Protein AF-A0A432L847-F1 (afdb_monomer_lite)

Radius of gyration: 34.15 Å; chains: 1; bounding box: 92×22×84 Å

Secondary structure (DSSP, 8-state):
-HHHHHHHHHHHHHHHHHHHHHHHS-THHHHHHHHHHHHHHHHHHHHHHHHS---TT-HHHHHHHHHHHHHHHHHHHHHHHHHHHHHHHHHHHHHHHHHHHHHHHHHHHHHHHHHHHHH-HHHHHHHHHHHHHS-------------

Sequence (147 aa):
MAFLAMTIVVMGIVATLLYYIGIKVSYSYILYTPSITLSIGVCLYIGKLFTINYPVEGLPIVFDILILSILCAVWIFAIVEAFIIDVFEQGKEMKADAKYLLSQASSYNIRWMMEKIASNRIVAKWIKSFLIKFPLKLEDNRNENNW

Organism: NCBI:txid2498145

Foldseek 3Di:
DVLVVVLVVQLVVQLVVQVVCCVVPHVLSNLCSQLVSLVSSLVSLVVCLVPDDADPPDPPVVVSVVVSVVSVVVNVVSVVRSVVVVCVVVVVVVVVVVVVVVVVVVVVVVVVVVVVCCPPPVNVVVVVVVCVVDVPPPVPPPDDDDD

Structure (mmCIF, N/CA/C/O backbone):
data_AF-A0A432L847-F1
#
_entry.id   AF-A0A432L847-F1
#
loop_
_atom_site.group_PDB
_atom_site.id
_atom_site.type_symbol
_atom_site.label_atom_id
_atom_site.label_alt_id
_atom_si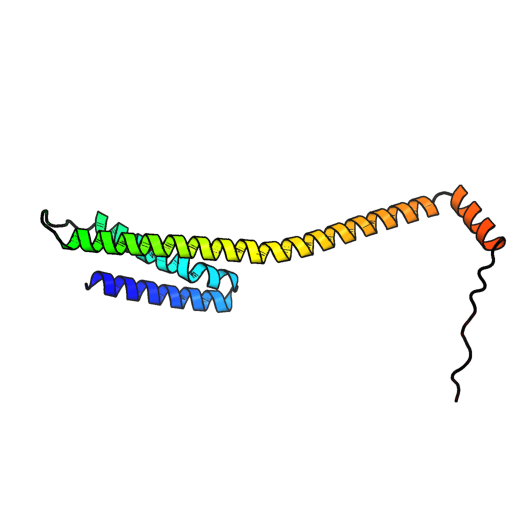te.label_comp_id
_atom_site.label_asym_id
_atom_site.label_entity_id
_atom_site.label_seq_id
_atom_site.pdbx_PDB_ins_code
_atom_site.Cartn_x
_atom_site.Cartn_y
_atom_site.Cartn_z
_atom_site.occupancy
_atom_site.B_iso_or_equiv
_atom_site.auth_seq_id
_atom_site.auth_comp_id
_atom_site.auth_asym_id
_atom_site.auth_atom_id
_atom_site.pdbx_PDB_model_num
ATOM 1 N N . MET A 1 1 ? 9.259 1.013 -22.368 1.00 71.69 1 MET A N 1
ATOM 2 C CA . MET A 1 1 ? 7.791 1.158 -22.502 1.00 71.69 1 MET A CA 1
ATOM 3 C C . MET A 1 1 ? 7.017 -0.129 -22.220 1.00 71.69 1 MET A C 1
ATOM 5 O O . MET A 1 1 ? 6.145 -0.082 -21.368 1.00 71.69 1 MET A O 1
ATOM 9 N N . ALA A 1 2 ? 7.341 -1.276 -22.837 1.00 83.62 2 ALA A N 1
ATOM 10 C CA . ALA A 1 2 ? 6.609 -2.537 -22.605 1.00 83.62 2 ALA A CA 1
ATOM 11 C C . ALA A 1 2 ? 6.517 -2.959 -21.121 1.00 83.62 2 ALA A C 1
ATOM 13 O O . ALA A 1 2 ? 5.451 -3.347 -20.658 1.00 83.62 2 ALA A O 1
ATOM 14 N N . PHE A 1 3 ? 7.603 -2.805 -20.354 1.00 86.81 3 PHE A N 1
ATOM 15 C CA . PHE A 1 3 ? 7.605 -3.121 -18.920 1.00 86.81 3 PHE A CA 1
ATOM 16 C C . PHE A 1 3 ? 6.640 -2.245 -18.112 1.00 86.81 3 PHE A C 1
ATOM 18 O O . PHE A 1 3 ? 5.925 -2.748 -17.261 1.00 86.81 3 PHE A O 1
ATOM 25 N N . LEU A 1 4 ? 6.574 -0.944 -18.411 1.00 86.38 4 LEU A N 1
ATOM 26 C CA . LEU A 1 4 ? 5.657 -0.022 -17.739 1.00 86.38 4 LEU A CA 1
ATOM 27 C C . LEU A 1 4 ? 4.203 -0.443 -17.981 1.00 86.38 4 LEU A C 1
ATOM 29 O O . LEU A 1 4 ? 3.421 -0.518 -17.038 1.00 86.38 4 LEU A O 1
ATOM 33 N N . ALA A 1 5 ? 3.859 -0.778 -19.228 1.00 88.38 5 ALA A N 1
ATOM 34 C CA . ALA A 1 5 ? 2.528 -1.271 -19.570 1.00 88.38 5 ALA A CA 1
ATOM 35 C C . ALA A 1 5 ? 2.193 -2.575 -18.825 1.00 88.38 5 ALA A C 1
ATOM 37 O O . ALA A 1 5 ? 1.107 -2.696 -18.265 1.00 88.38 5 ALA A O 1
ATOM 38 N N . MET A 1 6 ? 3.142 -3.515 -18.749 1.00 91.31 6 MET A N 1
ATOM 39 C CA . MET A 1 6 ? 2.983 -4.746 -17.969 1.00 91.31 6 MET A CA 1
ATOM 40 C C . MET A 1 6 ? 2.738 -4.444 -16.485 1.00 91.31 6 MET A C 1
ATOM 42 O O . MET A 1 6 ? 1.814 -5.003 -15.899 1.00 91.31 6 MET A O 1
ATOM 46 N N . THR A 1 7 ? 3.504 -3.525 -15.892 1.00 91.06 7 THR A N 1
ATOM 47 C CA . THR A 1 7 ? 3.332 -3.116 -14.492 1.00 91.06 7 THR A CA 1
ATOM 48 C C . THR A 1 7 ? 1.951 -2.515 -14.245 1.00 91.06 7 THR A C 1
ATOM 50 O O . THR A 1 7 ? 1.292 -2.911 -13.288 1.00 91.06 7 THR A O 1
ATOM 53 N N . ILE A 1 8 ? 1.463 -1.636 -15.127 1.00 91.00 8 ILE A N 1
ATOM 54 C CA . ILE A 1 8 ? 0.111 -1.060 -15.013 1.00 91.00 8 ILE A CA 1
ATOM 55 C C . ILE A 1 8 ? -0.962 -2.154 -15.078 1.00 91.00 8 ILE A C 1
ATOM 57 O O . ILE A 1 8 ? -1.891 -2.145 -14.272 1.00 91.00 8 ILE A O 1
ATOM 61 N N . VAL A 1 9 ? -0.830 -3.115 -15.997 1.00 94.44 9 VAL A N 1
ATOM 62 C CA . VAL A 1 9 ? -1.782 -4.232 -16.115 1.00 94.44 9 VAL A CA 1
ATOM 63 C C . VAL A 1 9 ? -1.787 -5.082 -14.844 1.00 94.44 9 VAL A C 1
ATOM 65 O O . VAL A 1 9 ? -2.857 -5.375 -14.313 1.00 94.44 9 VAL A O 1
ATOM 68 N N . VAL A 1 10 ? -0.612 -5.429 -14.311 1.00 93.94 10 VAL A N 1
ATOM 69 C CA . VAL A 1 10 ? -0.496 -6.200 -13.061 1.00 93.94 10 VAL A CA 1
ATOM 70 C C . VAL A 1 10 ? -1.099 -5.429 -11.887 1.00 93.94 10 VAL A C 1
ATOM 72 O O . VAL A 1 10 ? -1.887 -5.992 -11.129 1.00 93.94 10 VAL A O 1
ATOM 75 N N . MET A 1 11 ? -0.799 -4.134 -11.762 1.00 93.00 11 MET A N 1
ATOM 76 C CA . MET A 1 11 ? -1.382 -3.281 -10.723 1.00 93.00 11 MET A CA 1
ATOM 77 C C . MET A 1 11 ? -2.909 -3.208 -10.840 1.00 93.00 11 MET A C 1
ATOM 79 O O . MET A 1 11 ? -3.591 -3.290 -9.823 1.00 93.00 11 MET A O 1
ATOM 83 N N . GLY A 1 12 ? -3.456 -3.124 -12.056 1.00 91.50 12 GLY A N 1
ATOM 84 C CA . GLY A 1 12 ? -4.902 -3.131 -12.297 1.00 91.50 12 GLY A CA 1
ATOM 85 C C . GLY A 1 12 ? -5.576 -4.455 -11.919 1.00 91.50 12 GLY A C 1
ATOM 86 O O . GLY A 1 12 ? -6.633 -4.457 -11.283 1.00 91.50 12 GLY A O 1
ATOM 87 N N . ILE A 1 13 ? -4.953 -5.593 -12.240 1.00 93.88 13 ILE A N 1
ATOM 88 C CA . ILE A 1 13 ? -5.452 -6.916 -11.829 1.00 93.88 13 ILE A CA 1
ATOM 89 C C . ILE A 1 13 ? -5.459 -7.024 -10.301 1.00 93.88 13 ILE A C 1
ATOM 91 O O . ILE A 1 13 ? -6.447 -7.454 -9.711 1.00 93.88 13 ILE A O 1
ATOM 95 N N . VAL A 1 14 ? -4.393 -6.585 -9.632 1.00 92.81 14 VAL A N 1
ATOM 96 C CA . VAL A 1 14 ? -4.352 -6.649 -8.167 1.00 92.81 14 VAL A CA 1
ATOM 97 C C . VAL A 1 14 ? -5.335 -5.668 -7.529 1.00 92.81 14 VAL A C 1
ATOM 99 O O . VAL A 1 14 ? -5.994 -6.026 -6.556 1.00 92.81 14 VAL A O 1
ATOM 102 N N . ALA A 1 15 ? -5.514 -4.477 -8.103 1.00 91.69 15 ALA A N 1
ATOM 103 C CA . ALA A 1 15 ? -6.505 -3.511 -7.636 1.00 91.69 15 ALA A CA 1
ATOM 104 C C . ALA A 1 15 ? -7.927 -4.078 -7.707 1.00 91.69 15 ALA A C 1
ATOM 106 O O . ALA A 1 15 ? -8.680 -3.975 -6.743 1.00 91.69 15 ALA A O 1
ATOM 107 N N . THR A 1 16 ? -8.284 -4.725 -8.819 1.00 90.88 16 THR A N 1
ATOM 108 C CA . THR A 1 16 ? -9.608 -5.348 -8.983 1.00 90.88 16 THR A CA 1
ATOM 109 C C . THR A 1 16 ? -9.817 -6.534 -8.041 1.00 90.88 16 THR A C 1
ATOM 111 O O . THR A 1 16 ? -10.895 -6.658 -7.456 1.00 90.88 16 THR A O 1
ATOM 114 N N . LEU A 1 17 ? -8.791 -7.364 -7.823 1.00 90.69 17 LEU A N 1
ATOM 115 C CA . LEU A 1 17 ? -8.841 -8.455 -6.844 1.00 90.69 17 LEU A CA 1
ATOM 116 C C . LEU A 1 17 ? -9.035 -7.932 -5.415 1.00 90.69 17 LEU A C 1
ATOM 118 O O . LEU A 1 17 ? -9.923 -8.405 -4.707 1.00 90.69 17 LEU A O 1
ATOM 122 N N . LEU A 1 18 ? -8.243 -6.939 -5.003 1.00 89.25 18 LEU A N 1
ATOM 123 C CA . LEU A 1 18 ? -8.349 -6.325 -3.677 1.00 89.25 18 LEU A CA 1
ATOM 124 C C . LEU A 1 18 ? -9.689 -5.621 -3.483 1.00 89.25 18 LEU A C 1
ATOM 126 O O . LEU A 1 18 ? -10.288 -5.753 -2.421 1.00 89.25 18 LEU A O 1
ATOM 130 N N . TYR A 1 19 ? -10.201 -4.953 -4.516 1.00 88.00 19 TYR A N 1
ATOM 131 C CA . TYR A 1 19 ? -11.524 -4.341 -4.485 1.00 88.00 19 TYR A CA 1
ATOM 132 C C . TYR A 1 19 ? -12.629 -5.385 -4.272 1.00 88.00 19 TYR A C 1
ATOM 134 O O . TYR A 1 19 ? -13.493 -5.216 -3.411 1.00 88.00 19 TYR A O 1
ATOM 142 N N . TYR A 1 20 ? -12.574 -6.506 -4.997 1.00 88.00 20 TYR A N 1
ATOM 143 C CA . TYR A 1 20 ? -13.537 -7.595 -4.831 1.00 88.00 20 TYR A CA 1
ATOM 144 C C . TYR A 1 20 ? -13.467 -8.229 -3.432 1.00 88.00 20 TYR A C 1
ATOM 146 O O . TYR A 1 20 ? -14.503 -8.511 -2.825 1.00 88.00 20 TYR A O 1
ATOM 154 N N . ILE A 1 21 ? -12.257 -8.417 -2.896 1.00 86.44 21 ILE A N 1
ATOM 155 C CA . ILE A 1 21 ? -12.047 -8.903 -1.525 1.00 86.44 21 ILE A CA 1
ATOM 156 C C . ILE A 1 21 ? -12.587 -7.888 -0.509 1.00 86.44 21 ILE A C 1
ATOM 158 O O . ILE A 1 21 ? -13.285 -8.279 0.425 1.00 86.44 21 ILE A O 1
ATOM 162 N N . GLY A 1 22 ? -12.321 -6.597 -0.707 1.00 84.94 22 GLY A N 1
ATOM 163 C CA . GLY A 1 22 ? -12.759 -5.523 0.182 1.00 84.94 22 GLY A CA 1
ATOM 164 C C . GLY A 1 22 ? -14.279 -5.408 0.283 1.00 84.94 22 GLY A C 1
ATOM 165 O O . GLY A 1 22 ? -14.804 -5.225 1.376 1.00 84.94 22 GLY A O 1
ATOM 166 N N . ILE A 1 23 ? -15.002 -5.627 -0.820 1.00 84.62 23 ILE A N 1
ATOM 167 C CA . ILE A 1 23 ? -16.473 -5.696 -0.798 1.00 84.62 23 ILE A CA 1
ATOM 168 C C . ILE A 1 23 ? -16.973 -6.887 0.031 1.00 84.62 23 ILE A C 1
ATOM 170 O O . ILE A 1 23 ? -17.996 -6.778 0.703 1.00 84.62 23 ILE A O 1
ATOM 174 N N . LYS A 1 24 ? -16.292 -8.039 -0.034 1.00 84.56 24 LYS A N 1
ATOM 175 C CA . LYS A 1 24 ? -16.776 -9.281 0.591 1.00 84.56 24 LYS A CA 1
ATOM 176 C C . LYS A 1 24 ? -16.337 -9.496 2.036 1.00 84.56 24 LYS A C 1
ATOM 178 O O . LYS A 1 24 ? -17.039 -10.201 2.754 1.00 84.56 24 LYS A O 1
ATOM 183 N N . VAL A 1 25 ? -15.181 -8.973 2.440 1.00 82.19 25 VAL A N 1
ATOM 184 C CA . VAL A 1 25 ? -14.560 -9.295 3.736 1.00 82.19 25 VAL A CA 1
ATOM 185 C C . VAL A 1 25 ? -14.725 -8.155 4.732 1.00 82.19 25 VAL A C 1
ATOM 187 O O . VAL A 1 25 ? -15.266 -8.367 5.813 1.00 82.19 25 VAL A O 1
ATOM 190 N N . SER A 1 26 ? -14.247 -6.957 4.397 1.00 72.94 26 SER A N 1
ATOM 191 C CA . SER A 1 26 ? -14.368 -5.777 5.253 1.00 72.94 26 SER A CA 1
ATOM 192 C C . SER A 1 26 ? -13.977 -4.518 4.483 1.00 72.94 26 SER A C 1
ATOM 194 O O . SER A 1 26 ? -12.996 -4.513 3.734 1.00 72.94 26 SER A O 1
ATOM 196 N N . TYR A 1 27 ? -14.714 -3.435 4.734 1.00 71.38 27 TYR A N 1
ATOM 197 C CA . TYR A 1 27 ? -14.485 -2.120 4.142 1.00 71.38 27 TYR A CA 1
ATOM 198 C C . TYR A 1 27 ? -13.075 -1.579 4.428 1.00 71.38 27 TYR A C 1
ATOM 200 O O . TYR A 1 27 ? -12.482 -0.927 3.570 1.00 71.38 27 TYR A O 1
ATOM 208 N N . SER A 1 28 ? -12.477 -1.944 5.567 1.00 73.38 28 SER A N 1
ATOM 209 C CA . SER A 1 28 ? -11.110 -1.545 5.922 1.00 73.38 28 SER A CA 1
ATOM 210 C C . SER A 1 28 ? -10.073 -2.006 4.887 1.00 73.38 28 SER A C 1
ATOM 212 O O . SER A 1 28 ? -9.077 -1.325 4.677 1.00 73.38 28 SER A O 1
ATOM 214 N N . TYR A 1 29 ? -10.304 -3.112 4.166 1.00 75.06 29 TYR A N 1
ATOM 215 C CA . TYR A 1 29 ? -9.390 -3.573 3.107 1.00 75.06 29 TYR A CA 1
ATOM 216 C C . TYR A 1 29 ? -9.429 -2.703 1.844 1.00 75.06 29 TYR A C 1
ATOM 218 O O . TYR A 1 29 ? -8.434 -2.617 1.119 1.00 75.06 29 TYR A O 1
ATOM 226 N N . ILE A 1 30 ? -10.553 -2.031 1.579 1.00 83.31 30 ILE A N 1
ATOM 227 C CA . ILE A 1 30 ? -10.671 -1.105 0.446 1.00 83.31 30 ILE A CA 1
ATOM 228 C C . ILE A 1 30 ? -9.718 0.076 0.655 1.00 83.31 30 ILE A C 1
ATOM 230 O O . ILE A 1 30 ? -9.046 0.500 -0.285 1.00 83.31 30 ILE A O 1
ATOM 234 N N . LEU A 1 31 ? -9.573 0.526 1.902 1.00 85.31 31 LEU A N 1
ATOM 235 C CA . LEU A 1 31 ? -8.708 1.639 2.281 1.00 85.31 31 LEU A CA 1
ATOM 236 C C . LEU A 1 31 ? -7.224 1.395 1.964 1.00 85.31 31 LEU A C 1
ATOM 238 O O . LEU A 1 31 ? -6.528 2.290 1.494 1.00 85.31 31 LEU A O 1
ATOM 242 N N . TYR A 1 32 ? -6.741 0.166 2.165 1.00 87.81 32 TYR A N 1
ATOM 243 C CA . TYR A 1 32 ? -5.344 -0.198 1.897 1.00 87.81 32 TYR A CA 1
ATOM 244 C C . TYR A 1 32 ? -5.079 -0.611 0.445 1.00 87.81 32 TYR A C 1
ATOM 246 O O . TYR A 1 32 ? -3.923 -0.792 0.059 1.00 87.81 32 TYR A O 1
ATOM 254 N N . THR A 1 33 ? -6.119 -0.743 -0.381 1.00 90.06 33 THR A N 1
ATOM 255 C CA . THR A 1 33 ? -5.990 -1.133 -1.793 1.00 90.06 33 THR A CA 1
ATOM 256 C C . THR A 1 33 ? -5.006 -0.251 -2.582 1.00 90.06 33 THR A C 1
ATOM 258 O O . THR A 1 33 ? -4.102 -0.814 -3.211 1.00 90.06 33 THR A O 1
ATOM 261 N N . PRO A 1 34 ? -5.083 1.097 -2.553 1.00 88.88 34 PRO A N 1
ATOM 262 C CA . PRO A 1 34 ? -4.106 1.945 -3.243 1.00 88.88 34 PRO A CA 1
ATOM 263 C C . PRO A 1 34 ? -2.669 1.721 -2.742 1.00 88.88 34 PRO A C 1
ATOM 265 O O . PRO A 1 34 ? -1.753 1.571 -3.548 1.00 88.88 34 PRO A O 1
ATOM 268 N N . SER A 1 35 ? -2.463 1.594 -1.431 1.00 92.19 35 SER A N 1
ATOM 269 C CA . SER A 1 35 ? -1.134 1.377 -0.839 1.00 92.19 35 SER A CA 1
ATOM 270 C C . SER A 1 35 ? -0.519 0.030 -1.234 1.00 92.19 35 SER A C 1
ATOM 272 O O . SER A 1 35 ? 0.670 -0.038 -1.553 1.00 92.19 35 SER A O 1
ATOM 274 N N . ILE A 1 36 ? -1.320 -1.042 -1.263 1.00 91.38 36 ILE A N 1
ATOM 275 C CA . ILE A 1 36 ? -0.865 -2.390 -1.644 1.00 91.38 36 ILE A CA 1
ATOM 276 C C . ILE A 1 36 ? -0.567 -2.459 -3.148 1.00 91.38 36 ILE A C 1
ATOM 278 O O . ILE A 1 36 ? 0.468 -2.986 -3.558 1.00 91.38 36 ILE A O 1
ATOM 282 N N . THR A 1 37 ? -1.446 -1.903 -3.982 1.00 93.19 37 THR A N 1
ATOM 283 C CA . THR A 1 37 ? -1.272 -1.919 -5.446 1.00 93.19 37 THR A CA 1
ATOM 284 C C . THR A 1 37 ? -0.044 -1.123 -5.883 1.00 93.19 37 THR A C 1
ATOM 286 O O . THR A 1 37 ? 0.748 -1.613 -6.690 1.00 93.19 37 THR A O 1
ATOM 289 N N . LEU A 1 38 ? 0.172 0.060 -5.301 1.00 93.06 38 LEU A N 1
ATOM 290 C CA . LEU A 1 38 ? 1.376 0.862 -5.520 1.00 93.06 38 LEU A CA 1
ATOM 291 C C . LEU A 1 38 ? 2.642 0.153 -5.021 1.00 93.06 38 LEU A C 1
ATOM 293 O O . LEU A 1 38 ? 3.658 0.183 -5.716 1.00 93.06 38 LEU A O 1
ATOM 297 N N . SER A 1 39 ? 2.574 -0.551 -3.884 1.00 93.06 39 SER A N 1
ATOM 298 C CA . SER A 1 39 ? 3.705 -1.326 -3.352 1.00 93.06 39 SER A CA 1
ATOM 299 C C . SER A 1 39 ? 4.203 -2.378 -4.348 1.00 93.06 39 SER A C 1
ATOM 301 O O . SER A 1 39 ? 5.406 -2.491 -4.577 1.00 93.06 39 SER A O 1
ATOM 303 N N . ILE A 1 40 ? 3.291 -3.082 -5.025 1.00 93.75 40 ILE A N 1
ATOM 304 C CA . ILE A 1 40 ? 3.650 -4.069 -6.056 1.00 93.75 40 ILE A CA 1
ATOM 305 C C . ILE A 1 40 ? 4.374 -3.404 -7.227 1.00 93.75 40 ILE A C 1
ATOM 307 O O . ILE A 1 40 ? 5.384 -3.926 -7.699 1.00 93.75 40 ILE A O 1
ATOM 311 N N . GLY A 1 41 ? 3.904 -2.236 -7.670 1.00 92.38 41 GLY A N 1
ATOM 312 C CA . GLY A 1 41 ? 4.582 -1.467 -8.712 1.00 92.38 41 GLY A CA 1
ATOM 313 C C . GLY A 1 41 ? 6.012 -1.077 -8.316 1.00 92.38 41 GLY A C 1
ATOM 314 O O . GLY A 1 41 ? 6.937 -1.243 -9.115 1.00 92.38 41 GLY A O 1
ATOM 315 N N . VAL A 1 42 ? 6.206 -0.626 -7.071 1.00 93.25 42 VAL A N 1
ATOM 316 C CA . VAL A 1 42 ? 7.531 -0.298 -6.513 1.00 93.25 42 VAL A CA 1
ATOM 317 C C . VAL A 1 42 ? 8.427 -1.539 -6.497 1.00 93.25 42 VAL A C 1
ATOM 319 O O . VAL A 1 42 ? 9.541 -1.492 -7.020 1.00 93.25 42 VAL A O 1
ATOM 322 N N . CYS A 1 43 ? 7.936 -2.672 -5.988 1.00 93.69 43 CYS A N 1
ATOM 323 C CA . CYS A 1 43 ? 8.683 -3.932 -5.956 1.00 93.69 43 CYS A CA 1
ATOM 324 C C . CYS A 1 43 ? 9.101 -4.407 -7.355 1.00 93.69 43 CYS A C 1
ATOM 326 O O . CYS A 1 43 ? 10.234 -4.854 -7.533 1.00 93.69 43 CYS A O 1
ATOM 328 N N . LEU A 1 44 ? 8.224 -4.283 -8.356 1.00 91.88 44 LEU A N 1
ATOM 329 C CA . LEU A 1 44 ? 8.529 -4.664 -9.737 1.00 91.88 44 LEU A CA 1
ATOM 330 C C . LEU A 1 44 ? 9.629 -3.789 -10.349 1.00 91.88 44 LEU A C 1
ATOM 332 O O . LEU A 1 44 ? 10.533 -4.312 -11.001 1.00 91.88 44 LEU A O 1
ATOM 336 N N . TYR A 1 45 ? 9.589 -2.473 -10.123 1.00 90.06 45 TYR A N 1
ATOM 337 C CA . TYR A 1 45 ? 10.625 -1.561 -10.619 1.00 90.06 45 TYR A CA 1
ATOM 338 C C . TYR A 1 45 ? 11.964 -1.744 -9.901 1.00 90.06 45 TYR A C 1
ATOM 340 O O . TYR A 1 45 ? 13.010 -1.723 -10.550 1.00 90.06 45 TYR A O 1
ATOM 348 N N . ILE A 1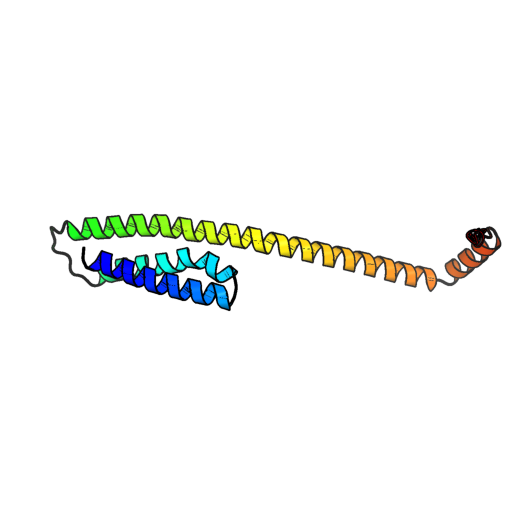 46 ? 11.942 -2.001 -8.593 1.00 90.69 46 ILE A N 1
ATOM 349 C CA . ILE A 1 46 ? 13.140 -2.380 -7.837 1.00 90.69 46 ILE A CA 1
ATOM 350 C C . ILE A 1 46 ? 13.720 -3.681 -8.402 1.00 90.69 46 ILE A C 1
ATOM 352 O O . ILE A 1 46 ? 14.891 -3.722 -8.772 1.00 90.69 46 ILE A O 1
ATOM 356 N N . GLY A 1 47 ? 12.898 -4.725 -8.549 1.00 89.38 47 GLY A N 1
ATOM 357 C CA . GLY A 1 47 ? 13.328 -6.007 -9.111 1.00 89.38 47 GLY A CA 1
ATOM 358 C C . GLY A 1 47 ? 13.926 -5.856 -10.510 1.00 89.38 47 GLY A C 1
ATOM 359 O O . GLY A 1 47 ? 14.975 -6.430 -10.804 1.00 89.38 47 GLY A O 1
ATOM 360 N N . LYS A 1 48 ? 13.326 -5.009 -11.353 1.00 87.88 48 LYS A N 1
ATOM 361 C CA . LYS A 1 48 ? 13.860 -4.676 -12.676 1.00 87.88 48 LYS A CA 1
ATOM 362 C C . LYS A 1 48 ? 15.248 -4.039 -12.602 1.00 87.88 48 LYS A C 1
ATOM 364 O O . LYS A 1 48 ? 16.120 -4.431 -13.373 1.00 87.88 48 LYS A O 1
ATOM 369 N N . LEU A 1 49 ? 15.458 -3.078 -11.699 1.00 87.00 49 LEU A N 1
ATOM 370 C CA . LEU A 1 49 ? 16.748 -2.399 -11.543 1.00 87.00 49 LEU A CA 1
ATOM 371 C C . LEU A 1 49 ? 17.870 -3.355 -11.123 1.00 87.00 49 LEU A C 1
ATOM 373 O O . LEU A 1 49 ? 18.993 -3.197 -11.587 1.00 87.00 49 LEU A O 1
ATOM 377 N N . PHE A 1 50 ? 17.561 -4.360 -10.302 1.00 85.81 50 PHE A N 1
ATOM 378 C CA . PHE A 1 50 ? 18.540 -5.358 -9.859 1.00 85.81 50 PHE A CA 1
ATOM 379 C C . PHE A 1 50 ? 18.758 -6.512 -10.848 1.00 85.81 50 PHE A C 1
ATOM 381 O O . PHE A 1 50 ? 19.787 -7.178 -10.778 1.00 85.81 50 PHE A O 1
ATOM 388 N N . THR A 1 51 ? 17.810 -6.766 -11.755 1.00 83.75 51 THR A N 1
ATOM 389 C CA . THR A 1 51 ? 17.850 -7.940 -12.649 1.00 83.75 51 THR A CA 1
ATOM 390 C C . THR A 1 51 ? 18.331 -7.603 -14.062 1.00 83.75 51 THR A C 1
ATOM 392 O O . THR A 1 51 ? 18.894 -8.460 -14.742 1.00 83.75 51 THR A O 1
ATOM 395 N N . ILE A 1 52 ? 18.106 -6.375 -14.539 1.00 81.69 52 ILE A N 1
ATOM 396 C CA . ILE A 1 52 ? 18.479 -5.971 -15.900 1.00 81.69 52 ILE A CA 1
ATOM 397 C C . ILE A 1 52 ? 19.857 -5.307 -15.893 1.00 81.69 52 ILE A C 1
ATOM 399 O O . ILE A 1 52 ? 20.067 -4.297 -15.228 1.00 81.69 52 ILE A O 1
ATOM 403 N N . ASN A 1 53 ? 20.773 -5.827 -16.713 1.00 76.19 53 ASN A N 1
ATOM 404 C CA . ASN A 1 53 ? 22.028 -5.147 -17.017 1.00 76.19 53 ASN A CA 1
ATOM 405 C C . ASN A 1 53 ? 21.752 -3.962 -17.945 1.00 76.19 53 ASN A C 1
ATOM 407 O O . ASN A 1 53 ? 21.480 -4.138 -19.135 1.00 76.19 53 ASN A O 1
ATOM 411 N N . TYR A 1 54 ? 21.806 -2.750 -17.397 1.00 77.31 54 TYR A N 1
ATOM 412 C CA . TYR A 1 54 ? 21.696 -1.534 -18.193 1.00 77.31 54 TYR A CA 1
ATOM 413 C C . TYR A 1 54 ? 23.006 -1.272 -18.950 1.00 77.31 54 TYR A C 1
ATOM 415 O O . TYR A 1 54 ? 24.087 -1.443 -18.381 1.00 77.31 54 TYR A O 1
ATOM 423 N N . PRO A 1 55 ? 22.943 -0.834 -20.219 1.00 74.69 55 PRO A N 1
ATOM 424 C CA . PRO A 1 55 ? 24.125 -0.344 -20.917 1.00 74.69 55 PRO A CA 1
ATOM 425 C C . PRO A 1 55 ? 24.673 0.913 -20.221 1.00 74.69 55 PRO A C 1
ATOM 427 O O . PRO A 1 55 ? 23.909 1.713 -19.682 1.00 74.69 55 PRO A O 1
ATOM 430 N N . VAL A 1 56 ? 25.998 1.091 -20.258 1.00 64.19 56 VAL A N 1
ATOM 431 C CA . VAL A 1 56 ? 26.746 2.125 -19.508 1.00 64.19 56 VAL A CA 1
ATOM 432 C C . VAL A 1 56 ? 26.327 3.560 -19.881 1.00 64.19 56 VAL A C 1
ATOM 434 O O . VAL A 1 56 ? 26.394 4.458 -19.052 1.00 64.19 56 VAL A O 1
ATOM 437 N N . GLU A 1 57 ? 25.802 3.766 -21.093 1.00 64.75 57 GLU A N 1
ATOM 438 C CA . GLU A 1 57 ? 25.272 5.053 -21.587 1.00 64.75 57 GLU A CA 1
ATOM 439 C C . GLU A 1 57 ? 23.730 5.106 -21.592 1.00 64.75 57 GLU A C 1
ATOM 441 O O . GLU A 1 57 ? 23.088 5.839 -22.347 1.00 64.75 57 GLU A O 1
ATOM 446 N N . GLY A 1 58 ? 23.095 4.262 -20.783 1.00 65.06 58 GLY A N 1
ATOM 447 C CA . GLY A 1 58 ? 21.679 3.978 -20.911 1.00 65.06 58 GLY A CA 1
ATOM 448 C C . GLY A 1 58 ? 20.763 5.056 -20.339 1.00 65.06 58 GLY A C 1
ATOM 449 O O . GLY A 1 58 ? 20.312 4.917 -19.208 1.00 65.06 58 GLY A O 1
ATOM 450 N N . LEU A 1 59 ? 20.305 5.999 -21.170 1.00 75.69 59 LEU A N 1
ATOM 451 C CA . LEU A 1 59 ? 19.064 6.772 -20.943 1.00 75.69 59 LEU A CA 1
ATOM 452 C C . LEU A 1 59 ? 17.907 5.957 -20.305 1.00 75.69 59 LEU A C 1
ATOM 454 O O . LEU A 1 59 ? 17.209 6.506 -19.450 1.00 75.69 59 LEU A O 1
ATOM 458 N N . PRO A 1 60 ? 17.691 4.662 -20.638 1.00 81.50 60 PRO A N 1
ATOM 459 C CA . PRO A 1 60 ? 16.639 3.855 -20.022 1.00 81.50 60 PRO A CA 1
ATOM 460 C C . PRO A 1 60 ? 16.718 3.734 -18.495 1.00 81.50 60 PRO A C 1
ATOM 462 O O . PRO A 1 60 ? 15.665 3.717 -17.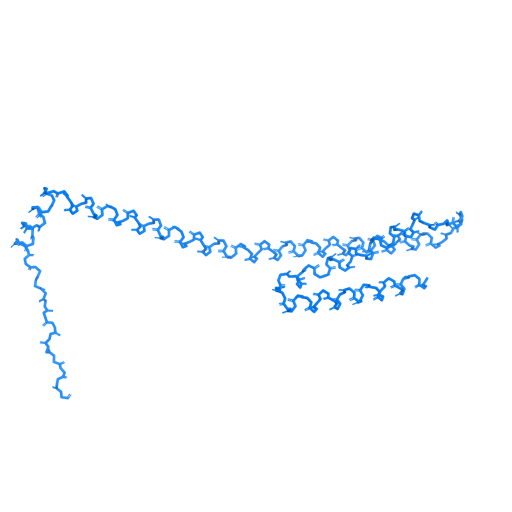860 1.00 81.50 60 PRO A O 1
ATOM 465 N N . ILE A 1 61 ? 17.919 3.699 -17.896 1.00 85.75 61 ILE A N 1
ATOM 466 C CA . ILE A 1 61 ? 18.047 3.578 -16.433 1.00 85.75 61 ILE A CA 1
ATOM 467 C C . ILE A 1 61 ? 17.553 4.844 -15.734 1.00 85.75 61 ILE A C 1
ATOM 469 O O . ILE A 1 61 ? 16.863 4.767 -14.7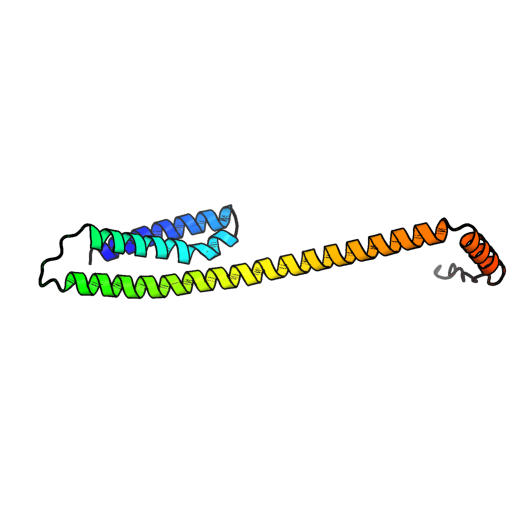22 1.00 85.75 61 ILE A O 1
ATOM 473 N N . VAL A 1 62 ? 17.844 6.012 -16.314 1.00 87.38 62 VAL A N 1
ATOM 474 C CA . VAL A 1 62 ? 17.429 7.311 -15.775 1.00 87.38 62 VAL A CA 1
ATOM 475 C C . VAL A 1 62 ? 15.907 7.420 -15.794 1.00 87.38 62 VAL A C 1
ATOM 477 O O . VAL A 1 62 ? 15.312 7.834 -14.803 1.00 87.38 62 VAL A O 1
ATOM 480 N N . PHE A 1 63 ? 15.264 6.985 -16.883 1.00 88.19 63 PHE A N 1
ATOM 481 C CA . PHE A 1 63 ? 13.804 6.938 -16.961 1.00 88.19 63 PHE A CA 1
ATOM 482 C C . PHE A 1 63 ? 13.194 5.967 -15.947 1.00 88.19 63 PHE A C 1
ATOM 484 O O . PHE A 1 63 ? 12.210 6.315 -15.299 1.00 88.19 63 PHE A O 1
ATOM 491 N N . ASP A 1 64 ? 13.766 4.774 -15.777 1.00 88.31 64 ASP A N 1
ATOM 492 C CA . ASP A 1 64 ? 13.258 3.798 -14.809 1.00 88.31 64 ASP A CA 1
ATOM 493 C C . ASP A 1 64 ? 13.419 4.280 -13.356 1.00 88.31 64 ASP A C 1
ATOM 495 O O . ASP A 1 64 ? 12.503 4.100 -12.553 1.00 88.31 64 ASP A O 1
ATOM 499 N N . ILE A 1 65 ? 14.525 4.960 -13.030 1.00 89.94 65 ILE A N 1
ATOM 500 C CA . ILE A 1 65 ? 14.739 5.608 -11.725 1.00 89.94 65 ILE A CA 1
ATOM 501 C C . ILE A 1 65 ? 13.751 6.763 -11.517 1.00 89.94 65 ILE A C 1
ATOM 503 O O . ILE A 1 65 ? 13.188 6.894 -10.432 1.00 89.94 65 ILE A O 1
ATOM 507 N N . LEU A 1 66 ? 13.504 7.583 -12.543 1.00 92.50 66 LEU A N 1
ATOM 508 C CA . LEU A 1 66 ? 12.534 8.680 -12.476 1.00 92.50 66 LEU A CA 1
ATOM 509 C C . LEU A 1 66 ? 11.114 8.152 -12.226 1.00 92.50 66 LEU A C 1
ATOM 511 O O . LEU A 1 66 ? 10.409 8.663 -11.356 1.00 92.50 66 LEU A O 1
ATOM 515 N N . ILE A 1 67 ? 10.712 7.094 -12.936 1.00 91.69 67 ILE A N 1
ATOM 516 C CA . ILE A 1 67 ? 9.414 6.441 -12.726 1.00 91.69 67 ILE A CA 1
ATOM 517 C C . ILE A 1 67 ? 9.331 5.857 -11.315 1.00 91.69 67 ILE A C 1
ATOM 519 O O . ILE A 1 67 ? 8.334 6.080 -10.630 1.00 91.69 67 ILE A O 1
ATOM 523 N N . LEU A 1 68 ? 10.374 5.160 -10.855 1.00 92.50 68 LEU A N 1
ATOM 524 C CA . LEU A 1 68 ? 10.424 4.617 -9.498 1.00 92.50 68 LEU A CA 1
ATOM 525 C C . LEU A 1 68 ? 10.326 5.725 -8.439 1.00 92.50 68 LEU A C 1
ATOM 527 O O . LEU A 1 68 ? 9.618 5.557 -7.453 1.00 92.50 68 LEU A O 1
ATOM 531 N N . SER A 1 69 ? 10.985 6.867 -8.650 1.00 93.75 69 SER A N 1
ATOM 532 C CA . SER A 1 69 ? 10.926 8.014 -7.739 1.00 93.75 69 SER A CA 1
ATOM 533 C C . SER A 1 69 ? 9.507 8.575 -7.617 1.00 93.75 69 SER A C 1
ATOM 535 O O . SER A 1 69 ? 9.016 8.749 -6.500 1.00 93.75 69 SER A O 1
ATOM 537 N N . ILE A 1 70 ? 8.820 8.781 -8.747 1.00 94.25 70 ILE A N 1
ATOM 538 C CA . ILE A 1 70 ? 7.419 9.226 -8.763 1.00 94.25 70 ILE A CA 1
ATOM 539 C C . ILE A 1 70 ? 6.529 8.191 -8.067 1.00 94.25 70 ILE A C 1
ATOM 541 O O . ILE A 1 70 ? 5.695 8.548 -7.235 1.00 94.25 70 ILE A O 1
ATOM 545 N N . LEU A 1 71 ? 6.729 6.906 -8.364 1.00 93.12 71 LEU A N 1
ATOM 546 C CA . LEU A 1 71 ? 5.933 5.825 -7.794 1.00 93.12 71 LEU A CA 1
ATOM 547 C C . LEU A 1 71 ? 6.119 5.718 -6.274 1.00 93.12 71 LEU A C 1
ATOM 549 O O . LEU A 1 71 ? 5.134 5.584 -5.554 1.00 93.12 71 LEU A O 1
ATOM 553 N N . CYS A 1 72 ? 7.350 5.859 -5.778 1.00 93.88 72 CYS A N 1
ATOM 554 C CA . CYS A 1 72 ? 7.650 5.924 -4.347 1.00 93.88 72 CYS A CA 1
ATOM 555 C C . CYS A 1 72 ? 6.997 7.135 -3.674 1.00 93.88 72 CYS A C 1
ATOM 557 O O . CYS A 1 72 ? 6.451 6.992 -2.582 1.00 93.88 72 CYS A O 1
ATOM 559 N N . ALA A 1 73 ? 7.019 8.310 -4.310 1.00 94.44 73 ALA A N 1
ATOM 560 C CA . ALA A 1 73 ? 6.379 9.501 -3.758 1.00 94.44 73 ALA A CA 1
ATOM 561 C C . ALA A 1 73 ? 4.868 9.283 -3.583 1.00 94.44 73 ALA A C 1
ATOM 563 O O . ALA A 1 73 ? 4.342 9.460 -2.485 1.00 94.44 73 ALA A O 1
ATOM 564 N N . VAL A 1 74 ? 4.186 8.822 -4.636 1.00 94.44 74 VAL A N 1
ATOM 565 C CA . VAL A 1 74 ? 2.742 8.531 -4.595 1.00 94.44 74 VAL A CA 1
ATOM 566 C C . VAL A 1 74 ? 2.427 7.413 -3.594 1.00 94.44 74 VAL A C 1
ATOM 568 O O . VAL A 1 74 ? 1.439 7.496 -2.868 1.00 94.44 74 VAL A O 1
ATOM 571 N N . TRP A 1 75 ? 3.287 6.397 -3.496 1.00 95.00 75 TRP A N 1
ATOM 572 C CA . TRP A 1 75 ? 3.134 5.303 -2.537 1.00 95.00 75 TRP A CA 1
ATOM 573 C C . TRP A 1 75 ? 3.197 5.770 -1.077 1.00 95.00 75 TRP A C 1
ATOM 575 O O . TRP A 1 75 ? 2.365 5.354 -0.272 1.00 95.00 75 TRP A O 1
ATOM 585 N N . ILE A 1 76 ? 4.122 6.674 -0.738 1.00 93.38 76 ILE A N 1
ATOM 586 C CA . ILE A 1 76 ? 4.207 7.252 0.613 1.00 93.38 76 ILE A CA 1
ATOM 587 C C . ILE A 1 76 ? 2.926 8.022 0.946 1.00 93.38 76 ILE A C 1
ATOM 589 O O . ILE A 1 76 ? 2.377 7.839 2.032 1.00 93.38 76 ILE A O 1
ATOM 593 N N . PHE A 1 77 ? 2.419 8.839 0.016 1.00 93.81 77 PHE A N 1
ATOM 594 C CA . PHE A 1 77 ? 1.161 9.561 0.226 1.00 93.81 77 PHE A CA 1
ATOM 595 C C . PHE A 1 77 ? -0.019 8.612 0.461 1.00 93.81 77 PHE A C 1
ATOM 597 O O . PHE A 1 77 ? -0.784 8.839 1.395 1.00 93.81 77 PHE A O 1
ATOM 604 N N . ALA A 1 78 ? -0.121 7.522 -0.305 1.00 91.88 78 ALA A N 1
ATOM 605 C CA . ALA A 1 78 ? -1.175 6.522 -0.122 1.00 91.88 78 ALA A CA 1
ATOM 606 C C . ALA A 1 78 ? -1.105 5.837 1.257 1.00 91.88 78 ALA A C 1
ATOM 608 O O . ALA A 1 78 ? -2.131 5.631 1.905 1.00 91.88 78 ALA A O 1
ATOM 609 N N . ILE A 1 79 ? 0.101 5.521 1.748 1.00 91.88 79 ILE A N 1
ATOM 610 C CA . ILE A 1 79 ? 0.281 4.961 3.097 1.00 91.88 79 ILE A CA 1
ATOM 611 C C . ILE A 1 79 ? -0.160 5.959 4.165 1.00 91.88 79 ILE A C 1
ATOM 613 O O . ILE A 1 79 ? -0.874 5.582 5.094 1.00 91.88 79 ILE A O 1
ATOM 617 N N . VAL A 1 80 ? 0.267 7.217 4.043 1.00 93.25 80 VAL A N 1
ATOM 618 C CA . VAL A 1 80 ? -0.083 8.267 5.005 1.00 93.25 80 VAL A CA 1
ATOM 619 C C . VAL A 1 80 ? -1.595 8.487 5.032 1.00 93.25 80 VAL A C 1
ATOM 621 O O . VAL A 1 80 ? -2.171 8.556 6.113 1.00 93.25 80 VAL A O 1
ATOM 624 N N . GLU A 1 81 ? -2.247 8.541 3.871 1.00 90.12 81 GLU A N 1
ATOM 625 C CA . GLU A 1 81 ? -3.704 8.667 3.769 1.00 90.12 81 GLU A CA 1
ATOM 626 C C . GLU A 1 81 ? -4.425 7.493 4.444 1.00 90.12 81 GLU A C 1
ATOM 628 O O . GLU A 1 81 ? -5.290 7.713 5.296 1.00 90.12 81 GLU A O 1
ATOM 633 N N . ALA A 1 82 ? -4.023 6.256 4.136 1.00 89.38 82 ALA A N 1
ATOM 634 C CA . ALA A 1 82 ? -4.606 5.067 4.751 1.00 89.38 82 ALA A CA 1
ATOM 635 C C . ALA A 1 82 ? -4.421 5.066 6.278 1.00 89.38 82 ALA A C 1
ATOM 637 O O . ALA A 1 82 ? -5.356 4.756 7.012 1.00 89.38 82 ALA A O 1
ATOM 638 N N . PHE A 1 83 ? -3.245 5.470 6.767 1.00 88.62 83 PHE A N 1
ATOM 639 C CA . PHE A 1 83 ? -2.967 5.563 8.200 1.00 88.62 83 PHE A CA 1
ATOM 640 C C . PHE A 1 83 ? -3.813 6.635 8.895 1.00 88.62 83 PHE A C 1
ATOM 642 O O . PHE A 1 83 ? -4.344 6.394 9.978 1.00 88.62 83 PHE A O 1
ATOM 649 N N . ILE A 1 84 ? -3.966 7.813 8.279 1.00 87.88 84 ILE A N 1
ATOM 650 C CA . ILE A 1 84 ? -4.823 8.876 8.812 1.00 87.88 84 ILE A CA 1
ATOM 651 C C . ILE A 1 84 ? -6.253 8.350 8.944 1.00 87.88 84 ILE A C 1
ATOM 653 O O . ILE A 1 84 ? -6.836 8.446 10.022 1.00 87.88 84 ILE A O 1
ATOM 657 N N . ILE A 1 85 ? -6.812 7.766 7.884 1.00 87.00 85 ILE A N 1
ATOM 658 C CA . ILE A 1 85 ? -8.204 7.307 7.904 1.00 87.00 85 ILE A CA 1
ATOM 659 C C . ILE A 1 85 ? -8.400 6.196 8.946 1.00 87.00 85 ILE A C 1
ATOM 661 O O . ILE A 1 85 ? -9.345 6.282 9.728 1.00 87.00 85 ILE A O 1
ATOM 665 N N . ASP A 1 86 ? -7.470 5.245 9.046 1.00 86.12 86 ASP A N 1
ATOM 666 C CA . ASP A 1 86 ? -7.523 4.171 10.045 1.00 86.12 86 ASP A CA 1
ATOM 667 C C . ASP A 1 86 ? -7.527 4.714 11.490 1.00 86.12 86 ASP A C 1
ATOM 669 O O . ASP A 1 86 ? -8.386 4.356 12.300 1.00 86.12 86 ASP A O 1
ATOM 673 N N . VAL A 1 87 ? -6.651 5.680 11.803 1.00 83.94 87 VAL A N 1
ATOM 674 C CA . VAL A 1 87 ? -6.611 6.338 13.125 1.00 83.94 87 VAL A CA 1
ATOM 675 C C . VAL A 1 87 ? -7.902 7.111 13.419 1.00 83.94 87 VAL A C 1
ATOM 677 O O . VAL A 1 87 ? -8.391 7.106 14.554 1.00 83.94 87 VAL A O 1
ATOM 680 N N . PHE A 1 88 ? -8.471 7.793 12.423 1.00 82.88 88 PHE A N 1
ATOM 681 C CA . PHE A 1 88 ? -9.708 8.558 12.597 1.00 82.88 88 PHE A CA 1
ATOM 682 C C . PHE A 1 88 ? -10.946 7.666 12.754 1.00 82.88 88 PHE A C 1
ATOM 684 O O . PHE A 1 88 ? -11.866 8.038 13.493 1.00 82.88 88 PHE A O 1
ATOM 691 N N . GLU A 1 89 ? -10.983 6.518 12.081 1.00 80.00 89 GLU A N 1
ATOM 692 C CA . GLU A 1 89 ? -12.098 5.571 12.128 1.00 80.00 89 GLU A CA 1
ATOM 693 C C . GLU A 1 89 ? -12.088 4.784 13.447 1.00 80.00 89 GLU A C 1
ATOM 695 O O . GLU A 1 89 ? -13.046 4.885 14.222 1.00 80.00 89 GLU A O 1
ATOM 700 N N . GLN A 1 90 ? -10.957 4.165 13.806 1.00 73.06 90 GLN A N 1
ATOM 701 C CA . GLN A 1 90 ? -10.802 3.469 15.093 1.00 73.06 90 GLN A CA 1
ATOM 702 C C . GLN A 1 90 ? -10.912 4.427 16.294 1.00 73.06 90 GLN A C 1
ATOM 704 O O . GLN A 1 90 ? -11.457 4.081 17.346 1.00 73.06 90 GLN A O 1
ATOM 709 N N . GLY A 1 91 ? -10.457 5.676 16.143 1.00 69.81 91 GLY A N 1
ATOM 710 C CA . GLY A 1 91 ? -10.538 6.693 17.192 1.00 69.81 91 GLY A CA 1
ATOM 711 C C . GLY A 1 91 ? -11.969 7.089 17.580 1.00 69.81 91 GLY A C 1
ATOM 712 O O . GLY A 1 91 ? -12.194 7.553 18.704 1.00 69.81 91 GLY A O 1
ATOM 713 N N . LYS A 1 92 ? -12.956 6.911 16.691 1.00 69.62 92 LYS A N 1
ATOM 714 C CA . LYS A 1 92 ? -14.377 7.128 17.018 1.00 69.62 92 LYS A CA 1
ATOM 715 C 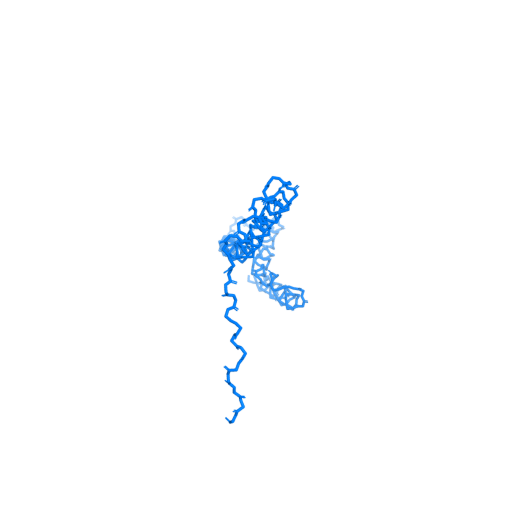C . LYS A 1 92 ? -14.949 5.964 17.821 1.00 69.62 92 LYS A C 1
ATOM 717 O O . LYS A 1 92 ? -15.650 6.210 18.805 1.00 69.62 92 LYS A O 1
ATOM 722 N N . GLU A 1 93 ? -14.608 4.735 17.448 1.00 66.06 93 GLU A N 1
ATOM 723 C CA . GLU A 1 93 ? -15.058 3.521 18.137 1.00 66.06 93 GLU A CA 1
ATOM 724 C C . GLU A 1 93 ? -14.464 3.430 19.549 1.00 66.06 93 GLU A C 1
ATOM 726 O O . GLU A 1 93 ? -15.205 3.273 20.520 1.00 66.06 93 GLU A O 1
ATOM 731 N N . MET A 1 94 ? -13.166 3.716 19.709 1.00 63.59 94 MET A N 1
ATOM 732 C CA . MET A 1 94 ? -12.524 3.778 21.030 1.00 63.59 94 MET A CA 1
ATOM 733 C C . MET A 1 94 ? -13.143 4.831 21.956 1.00 63.59 94 MET A C 1
ATOM 735 O O . MET A 1 94 ? -13.212 4.625 23.167 1.00 63.59 94 MET A O 1
ATOM 739 N N . LYS A 1 95 ? -13.606 5.971 21.425 1.00 67.88 95 LYS A N 1
ATOM 740 C CA . LYS A 1 95 ? -14.297 6.984 22.241 1.00 67.88 95 LYS A CA 1
ATOM 741 C C . LYS A 1 95 ? -15.678 6.512 22.692 1.00 67.88 95 LYS A C 1
ATOM 743 O O . LYS A 1 95 ? -16.092 6.858 23.801 1.00 67.88 95 LYS A O 1
ATOM 748 N N . ALA A 1 96 ? -16.381 5.748 21.858 1.00 70.75 96 ALA A N 1
ATOM 749 C CA . ALA A 1 96 ? -17.675 5.172 22.208 1.00 70.75 96 ALA A CA 1
ATOM 750 C C . ALA A 1 96 ? -17.525 4.090 23.289 1.00 70.75 96 ALA A C 1
ATOM 752 O O . ALA A 1 96 ? -18.209 4.163 24.314 1.00 70.75 96 ALA A O 1
ATOM 753 N N . ASP A 1 97 ? -16.559 3.184 23.130 1.00 71.75 97 ASP A N 1
ATOM 754 C CA . ASP A 1 97 ? -16.266 2.130 24.106 1.00 71.75 97 ASP A CA 1
ATOM 755 C C . ASP A 1 97 ? -15.730 2.692 25.423 1.00 71.75 97 ASP A C 1
ATOM 757 O O . ASP A 1 97 ? -16.177 2.292 26.499 1.00 71.75 97 ASP A O 1
ATOM 761 N N . ALA A 1 98 ? -14.848 3.695 25.371 1.00 70.00 98 ALA A N 1
ATOM 762 C CA . ALA A 1 98 ? -14.379 4.375 26.573 1.00 70.00 98 ALA A CA 1
ATOM 763 C C . ALA A 1 98 ? -15.542 5.021 27.336 1.00 70.00 98 ALA A C 1
ATOM 765 O O . ALA A 1 98 ? -15.612 4.894 28.557 1.00 70.00 98 ALA A O 1
ATOM 766 N N . LYS A 1 99 ? -16.484 5.672 26.637 1.00 74.88 99 LYS A N 1
ATOM 767 C CA . LYS A 1 99 ? -17.673 6.275 27.258 1.00 74.88 99 LYS A CA 1
ATOM 768 C C . LYS A 1 99 ? -18.600 5.214 27.856 1.00 74.88 99 LYS A C 1
ATOM 770 O O . LYS A 1 99 ? -19.122 5.424 28.953 1.00 74.88 99 LYS A O 1
ATOM 775 N N . TYR A 1 100 ? -18.775 4.083 27.174 1.00 75.31 100 TYR A N 1
ATOM 776 C CA . TYR A 1 100 ? -19.554 2.955 27.678 1.00 75.31 100 TYR A CA 1
ATOM 777 C C . TYR A 1 100 ? -18.936 2.382 28.959 1.00 75.31 100 TYR A C 1
ATOM 779 O O . TYR A 1 100 ? -19.614 2.328 29.987 1.00 75.31 100 TYR A O 1
ATOM 787 N N . LEU A 1 101 ? -17.633 2.088 28.954 1.00 72.88 101 LEU A N 1
ATOM 788 C CA . LEU A 1 101 ? -16.908 1.585 30.124 1.00 72.88 101 LEU A CA 1
ATOM 789 C C . LEU A 1 101 ? -16.907 2.583 31.291 1.00 72.88 101 LEU A C 1
ATOM 791 O O . LEU A 1 101 ? -17.113 2.179 32.434 1.00 72.88 101 LEU A O 1
ATOM 795 N N . LEU A 1 102 ? -16.757 3.887 31.026 1.00 70.94 102 LEU A N 1
ATOM 796 C CA . LEU A 1 102 ? -16.856 4.935 32.053 1.00 70.94 102 LEU A CA 1
ATOM 797 C C . LEU A 1 102 ? -18.256 4.997 32.673 1.00 70.94 102 LEU A C 1
ATOM 799 O O . LEU A 1 102 ? -18.393 5.101 33.894 1.00 70.94 102 LEU A O 1
ATOM 803 N N . SER A 1 103 ? -19.302 4.903 31.847 1.00 73.00 103 SER A N 1
ATOM 804 C CA . SER A 1 103 ? -20.688 4.891 32.326 1.00 73.00 103 SER A CA 1
ATOM 805 C C . SER A 1 103 ? -21.004 3.628 33.133 1.00 73.00 103 SER A C 1
ATOM 807 O O . SER A 1 103 ? -21.658 3.702 34.176 1.00 73.00 103 SER A O 1
ATOM 809 N N . GLN A 1 104 ? -20.462 2.479 32.720 1.00 73.88 104 GLN A N 1
ATOM 810 C CA . GLN A 1 104 ? -20.651 1.208 33.402 1.00 73.88 104 GLN A CA 1
ATOM 811 C C . GLN A 1 104 ? -19.901 1.189 34.738 1.00 73.88 104 GLN A C 1
ATOM 813 O O . GLN A 1 104 ? -20.501 0.858 35.761 1.00 73.88 104 GLN A O 1
ATOM 818 N N . ALA A 1 105 ? -18.649 1.651 34.771 1.00 68.38 105 ALA A N 1
ATOM 819 C CA . ALA A 1 105 ? -17.875 1.807 36.001 1.00 68.38 105 ALA A CA 1
ATOM 820 C C . ALA A 1 105 ? -18.547 2.782 36.985 1.00 68.38 105 ALA A C 1
ATOM 822 O O . ALA A 1 105 ? -18.634 2.492 38.180 1.00 68.38 105 ALA A O 1
ATOM 823 N N . SER A 1 106 ? -19.095 3.898 36.488 1.00 67.56 106 SER A N 1
ATOM 824 C CA . SER A 1 106 ? -19.873 4.844 37.299 1.00 67.56 106 SER A CA 1
ATOM 825 C C . SER A 1 106 ? -21.121 4.184 37.899 1.00 67.56 106 SER A C 1
ATOM 827 O O . SER A 1 106 ? -21.340 4.259 39.110 1.00 67.56 106 SER A O 1
ATOM 829 N N . SER A 1 107 ? -21.895 3.456 37.089 1.00 69.00 107 SER A N 1
ATOM 830 C CA . SER A 1 107 ? -23.106 2.768 37.554 1.00 69.00 107 SER A CA 1
ATOM 831 C C . SER A 1 107 ? -22.821 1.658 38.574 1.00 69.00 107 SER A C 1
ATOM 833 O O . SER A 1 107 ? -23.565 1.508 39.545 1.00 69.00 107 SER A O 1
ATOM 835 N N . TYR A 1 108 ? -21.713 0.926 38.414 1.00 67.00 108 TYR A N 1
ATOM 836 C CA . TYR A 1 108 ? -21.306 -0.133 39.337 1.00 67.00 108 TYR A CA 1
ATOM 837 C C . TYR A 1 108 ? -20.880 0.439 40.693 1.00 67.00 108 TYR A C 1
ATOM 839 O O . TYR A 1 108 ? -21.250 -0.094 41.739 1.00 67.00 108 TYR A O 1
ATOM 847 N N . ASN A 1 109 ? -20.170 1.571 40.681 1.00 66.94 109 ASN A N 1
ATOM 848 C CA . ASN A 1 109 ? -19.746 2.254 41.899 1.00 66.94 109 ASN A CA 1
ATOM 849 C C . ASN A 1 109 ? -20.947 2.848 42.661 1.00 66.94 109 ASN A C 1
ATOM 851 O O . ASN A 1 109 ? -21.045 2.704 43.879 1.00 66.94 109 ASN A O 1
ATOM 855 N N . ILE A 1 110 ? -21.924 3.421 41.944 1.00 63.62 110 ILE A N 1
ATOM 856 C CA . ILE A 1 110 ? -23.180 3.913 42.538 1.00 63.62 110 ILE A CA 1
ATOM 857 C C . ILE A 1 110 ? -23.993 2.757 43.132 1.00 63.62 110 ILE A C 1
ATOM 859 O O . ILE A 1 110 ? -24.508 2.876 44.245 1.00 63.62 110 ILE A O 1
ATOM 863 N N . ARG A 1 111 ? -24.090 1.624 42.426 1.00 69.12 111 ARG A N 1
ATOM 864 C CA . ARG A 1 111 ? -24.819 0.445 42.910 1.00 69.12 111 ARG A CA 1
ATOM 865 C C . ARG A 1 111 ? -24.169 -0.146 44.161 1.00 69.12 111 ARG A C 1
ATOM 867 O O . ARG A 1 111 ? -24.875 -0.411 45.130 1.00 69.12 111 ARG A O 1
ATOM 874 N N . TRP A 1 112 ? -22.843 -0.268 44.181 1.00 72.44 112 TRP A N 1
ATOM 875 C CA . TRP A 1 112 ? -22.106 -0.739 45.356 1.00 72.44 112 TRP A CA 1
ATOM 876 C C . TRP A 1 112 ? -22.235 0.223 46.547 1.00 72.44 112 TRP A C 1
ATOM 878 O O . TRP A 1 112 ? -22.430 -0.213 47.682 1.00 72.44 112 TRP A O 1
ATOM 888 N N . MET A 1 113 ? -22.207 1.538 46.303 1.00 66.56 113 MET A N 1
ATOM 889 C CA . MET A 1 113 ? -22.464 2.539 47.344 1.00 66.56 113 MET A CA 1
ATOM 890 C C . MET A 1 113 ? -23.893 2.451 47.896 1.00 66.56 113 MET A C 1
ATOM 892 O O . MET A 1 113 ? -24.065 2.458 49.113 1.00 66.56 113 MET A O 1
ATOM 896 N N . MET A 1 114 ? -24.908 2.324 47.036 1.00 63.72 114 MET A N 1
ATOM 897 C CA . MET A 1 114 ? -26.310 2.140 47.439 1.00 63.72 114 MET A CA 1
ATOM 898 C C . MET A 1 114 ? -26.496 0.878 48.287 1.00 63.72 114 MET A C 1
ATOM 900 O O . MET A 1 114 ? -27.152 0.922 49.325 1.00 63.72 114 MET A O 1
ATOM 904 N N . GLU A 1 115 ? -25.878 -0.233 47.893 1.00 70.38 115 GLU A N 1
ATOM 905 C CA . GLU A 1 115 ? -25.961 -1.507 48.613 1.00 70.38 115 GLU A CA 1
ATOM 906 C C . GLU A 1 115 ? -25.260 -1.434 49.980 1.00 70.38 115 GLU A C 1
ATOM 908 O O . GLU A 1 115 ? -25.772 -1.931 50.987 1.00 70.38 115 GLU A O 1
ATOM 913 N N . LYS A 1 116 ? -24.136 -0.712 50.055 1.00 70.56 116 LYS A N 1
ATOM 914 C CA . LYS A 1 116 ? -23.412 -0.447 51.305 1.00 70.56 116 LYS A CA 1
ATOM 915 C C . LYS A 1 116 ? -24.161 0.513 52.239 1.00 70.56 116 LYS A C 1
ATOM 917 O O . LYS A 1 116 ? -24.089 0.360 53.457 1.00 70.56 116 LYS A O 1
ATOM 922 N N . ILE A 1 117 ? -24.901 1.477 51.690 1.00 64.88 117 ILE A N 1
ATOM 923 C CA . ILE A 1 117 ? -25.777 2.384 52.449 1.00 64.88 117 ILE A CA 1
ATOM 924 C C . ILE A 1 117 ? -27.017 1.632 52.960 1.00 64.88 117 ILE A C 1
ATOM 926 O O . ILE A 1 117 ? -27.390 1.794 54.122 1.00 64.88 117 ILE A O 1
ATOM 930 N N . ALA A 1 118 ? -27.616 0.770 52.134 1.00 62.81 118 ALA A N 1
ATOM 931 C CA . ALA A 1 118 ? -28.789 -0.027 52.489 1.00 62.81 118 ALA A CA 1
ATOM 932 C C . ALA A 1 118 ? -28.482 -1.128 53.521 1.00 62.81 118 ALA A C 1
ATOM 934 O O . ALA A 1 118 ? -29.309 -1.393 54.396 1.00 62.81 118 ALA A O 1
ATOM 935 N N . SER A 1 119 ? -27.295 -1.746 53.471 1.00 67.94 119 SER A N 1
ATOM 936 C CA . SER A 1 119 ? -26.896 -2.769 54.452 1.00 67.94 119 SER A CA 1
ATOM 937 C C . SER A 1 119 ? -26.498 -2.180 55.812 1.00 67.94 119 SER A C 1
ATOM 939 O O . SER A 1 119 ? -26.473 -2.890 56.824 1.00 67.94 119 SER A O 1
ATOM 941 N N . ASN A 1 120 ? -26.246 -0.869 55.880 1.00 74.44 120 ASN A N 1
ATOM 942 C CA . ASN A 1 120 ? -25.909 -0.199 57.125 1.00 74.44 120 ASN A CA 1
ATOM 943 C C . ASN A 1 120 ? -27.166 -0.003 57.993 1.00 74.44 120 ASN A C 1
ATOM 945 O O . ASN A 1 120 ? -27.963 0.917 57.794 1.00 74.44 120 ASN A O 1
ATOM 949 N N . ARG A 1 121 ? -27.337 -0.873 59.000 1.00 67.06 121 ARG A N 1
ATOM 950 C CA . ARG A 1 121 ? -28.514 -0.909 59.895 1.00 67.06 121 ARG A CA 1
ATOM 951 C C . ARG A 1 121 ? -28.841 0.433 60.562 1.00 67.06 121 ARG A C 1
ATOM 953 O O . ARG A 1 121 ? -30.009 0.674 60.868 1.00 67.06 121 ARG A O 1
ATOM 960 N N . ILE A 1 122 ? -27.846 1.293 60.795 1.00 70.38 122 ILE A N 1
ATOM 961 C CA . ILE A 1 122 ? -28.038 2.633 61.378 1.00 70.38 122 ILE A CA 1
ATOM 962 C C . ILE A 1 122 ? -28.758 3.547 60.383 1.00 70.38 122 ILE A C 1
ATOM 964 O O . ILE A 1 122 ? -29.738 4.202 60.738 1.00 70.38 122 ILE A O 1
ATOM 968 N N . VAL A 1 123 ? -28.322 3.535 59.123 1.00 64.25 123 VAL A N 1
ATOM 969 C CA . VAL A 1 123 ? -28.910 4.348 58.054 1.00 64.25 123 VAL A CA 1
ATOM 970 C C . VAL A 1 123 ? -30.297 3.830 57.686 1.00 64.25 123 VAL A C 1
ATOM 972 O O . VAL A 1 123 ? -31.223 4.622 57.563 1.00 64.25 123 VAL A O 1
ATOM 975 N N . ALA A 1 124 ? -30.493 2.509 57.628 1.00 65.06 124 ALA A N 1
ATOM 976 C CA . ALA A 1 124 ? -31.811 1.913 57.406 1.00 65.06 124 ALA A CA 1
ATOM 977 C C . ALA A 1 124 ? -32.824 2.298 58.505 1.00 65.06 124 ALA A C 1
ATOM 979 O O . ALA A 1 124 ? -33.975 2.624 58.206 1.00 65.06 124 ALA A O 1
ATOM 980 N N . LYS A 1 125 ? -32.400 2.328 59.780 1.00 73.38 125 LYS A N 1
ATOM 981 C CA . LYS A 1 125 ? -33.229 2.845 60.884 1.00 73.38 125 LYS A CA 1
ATOM 982 C C . LYS A 1 125 ? -33.511 4.341 60.742 1.00 73.38 125 LYS A C 1
ATOM 984 O O . LYS A 1 125 ? -34.641 4.757 60.992 1.00 73.38 125 LYS A O 1
ATOM 989 N N . TRP A 1 126 ? -32.519 5.135 60.336 1.00 75.12 126 TRP A N 1
ATOM 990 C CA . TRP A 1 126 ? -32.678 6.576 60.135 1.00 75.12 126 TRP A CA 1
ATOM 991 C C . TRP A 1 126 ? -33.635 6.894 58.978 1.00 75.12 126 TRP A C 1
ATOM 993 O O . TRP A 1 126 ? -34.557 7.675 59.173 1.00 75.12 126 TRP A O 1
ATOM 1003 N N . ILE A 1 127 ? -33.512 6.213 57.833 1.00 69.12 127 ILE A N 1
ATOM 1004 C CA . ILE A 1 127 ? -34.422 6.332 56.680 1.00 69.12 127 ILE A CA 1
ATOM 1005 C C . ILE A 1 127 ? -35.845 5.924 57.064 1.00 69.12 127 ILE A C 1
ATOM 1007 O O . ILE A 1 127 ? -36.794 6.634 56.745 1.00 69.12 127 ILE A O 1
ATOM 1011 N N . LYS A 1 128 ? -36.009 4.814 57.795 1.00 71.50 128 LYS A N 1
ATOM 1012 C CA . LYS A 1 128 ? -37.328 4.374 58.268 1.00 71.50 128 LYS A CA 1
ATOM 1013 C C . LYS A 1 128 ? -37.957 5.408 59.209 1.00 71.50 128 LYS A C 1
ATOM 1015 O O . LYS A 1 128 ? -39.141 5.691 59.090 1.00 71.50 128 LYS A O 1
ATOM 1020 N N . SER A 1 129 ? -37.164 6.012 60.095 1.00 74.94 129 SER A N 1
ATOM 1021 C CA . SER A 1 129 ? -37.608 7.093 60.987 1.00 74.94 129 SER A CA 1
ATOM 1022 C C . SER A 1 129 ? -37.929 8.389 60.224 1.00 74.94 129 SER A C 1
ATOM 1024 O O . SER A 1 129 ? -38.918 9.056 60.515 1.00 74.94 129 SER A O 1
ATOM 1026 N N . P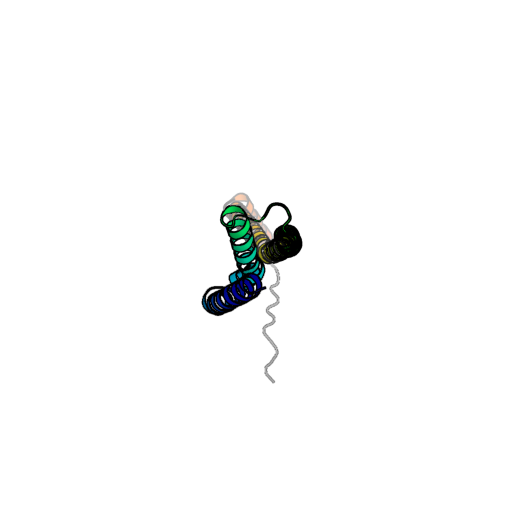HE A 1 130 ? -37.143 8.719 59.197 1.00 74.31 130 PHE A N 1
ATOM 1027 C CA . PHE A 1 130 ? -37.344 9.885 58.337 1.00 74.31 130 PHE A CA 1
ATOM 1028 C C . PHE A 1 130 ? -38.607 9.761 57.470 1.00 74.31 130 PHE A C 1
ATOM 1030 O O . PHE A 1 130 ? -39.390 10.702 57.422 1.00 74.31 130 PHE A O 1
ATOM 1037 N N . LEU A 1 131 ? -38.862 8.591 56.871 1.00 67.88 131 LEU A N 1
ATOM 1038 C CA . LEU A 1 131 ? -40.081 8.296 56.098 1.00 67.88 131 LEU A CA 1
ATOM 1039 C C . LEU A 1 131 ? -41.355 8.331 56.954 1.00 67.88 131 LEU A C 1
ATOM 1041 O O . LEU A 1 131 ? -42.417 8.695 56.461 1.00 67.88 131 LEU A O 1
ATOM 1045 N N . ILE A 1 132 ? -41.255 7.980 58.238 1.00 71.00 132 ILE A N 1
ATOM 1046 C CA . ILE A 1 132 ? -42.368 8.111 59.190 1.00 71.00 132 ILE A CA 1
ATOM 1047 C C . ILE A 1 132 ? -42.598 9.587 59.556 1.00 71.00 132 ILE A C 1
ATOM 1049 O O . ILE A 1 132 ? -43.734 10.000 59.770 1.00 71.00 132 ILE A O 1
ATOM 1053 N N . LYS A 1 133 ? -41.528 10.391 59.620 1.00 70.69 133 LYS A N 1
ATOM 1054 C CA . LYS A 1 133 ? -41.586 11.809 60.004 1.00 70.69 133 LYS A CA 1
ATOM 1055 C C . LYS A 1 133 ? -41.993 12.738 58.854 1.00 70.69 133 LYS A C 1
ATOM 1057 O O . LYS A 1 133 ? -42.592 13.778 59.104 1.00 70.69 133 LYS A O 1
ATOM 1062 N N . PHE A 1 134 ? -41.696 12.352 57.618 1.00 60.22 134 PHE A N 1
ATOM 1063 C CA . PHE A 1 134 ? -42.117 13.027 56.395 1.00 60.22 134 PHE A CA 1
ATOM 1064 C C . PHE A 1 134 ? -42.825 12.014 55.494 1.00 60.22 134 PHE A C 1
ATOM 1066 O O . PHE A 1 134 ? -42.187 11.445 54.604 1.00 60.22 134 PHE A O 1
ATOM 1073 N N . PRO A 1 135 ? -44.129 11.761 55.705 1.00 61.91 135 PRO A N 1
ATOM 1074 C CA . PRO A 1 135 ? -44.907 11.013 54.736 1.00 61.91 135 PRO A CA 1
ATOM 1075 C C . PRO A 1 135 ? -44.909 11.825 53.441 1.00 61.91 135 PRO A C 1
ATOM 1077 O O . PRO A 1 135 ? -45.568 12.860 53.339 1.00 61.91 135 PRO A O 1
ATOM 1080 N N . LEU A 1 136 ? -44.129 11.384 52.455 1.00 55.44 136 LEU A N 1
ATOM 1081 C CA . LEU A 1 136 ? -44.285 11.849 51.086 1.00 55.44 136 LEU A CA 1
ATOM 1082 C C . LEU A 1 136 ? -45.722 11.508 50.698 1.00 55.44 136 LEU A C 1
ATOM 1084 O O . LEU A 1 136 ? -46.058 10.338 50.514 1.00 55.44 136 LEU A O 1
ATOM 1088 N N . LYS A 1 137 ? -46.577 12.533 50.631 1.00 53.28 137 LYS A N 1
ATOM 1089 C CA . LYS A 1 137 ? -47.839 12.464 49.900 1.00 53.28 137 LYS A CA 1
ATOM 1090 C C . LYS A 1 137 ? -47.450 12.134 48.461 1.00 53.28 137 LYS A C 1
ATOM 1092 O O . LYS A 1 137 ? -47.109 13.018 47.684 1.00 53.28 137 LYS A O 1
ATOM 1097 N N . LEU A 1 138 ? -47.419 10.845 48.138 1.00 51.53 138 LEU A N 1
ATOM 1098 C CA . LEU A 1 138 ? -47.576 10.397 46.769 1.00 51.53 138 LEU A CA 1
ATOM 1099 C C . LEU A 1 138 ? -48.997 10.804 46.408 1.00 51.53 138 LEU A C 1
ATOM 1101 O O . LEU A 1 138 ? -49.963 10.158 46.806 1.00 51.53 138 LEU A O 1
ATOM 1105 N N . GLU A 1 139 ? -49.106 11.970 45.788 1.00 48.03 139 GLU A N 1
ATOM 1106 C CA . GLU A 1 139 ? -50.324 12.435 45.156 1.00 48.03 139 GLU A CA 1
ATOM 1107 C C . GLU A 1 139 ? -50.633 11.419 44.049 1.00 48.03 139 GLU A C 1
ATOM 1109 O O . GLU A 1 139 ? -49.990 11.392 43.000 1.00 48.03 139 GLU A O 1
ATOM 1114 N N . ASP A 1 140 ? -51.515 10.468 44.377 1.00 50.50 140 ASP A N 1
ATOM 1115 C CA . ASP A 1 140 ? -52.046 9.461 43.462 1.00 50.50 140 ASP A CA 1
ATOM 1116 C C . ASP A 1 140 ? -52.846 10.224 42.409 1.00 50.50 140 ASP A C 1
ATOM 1118 O O . ASP A 1 140 ? -54.006 10.572 42.614 1.00 50.50 140 ASP A O 1
ATOM 1122 N N . ASN A 1 141 ? -52.194 10.544 41.293 1.00 46.84 141 ASN A N 1
ATOM 1123 C CA . ASN A 1 141 ? -52.808 11.182 40.135 1.00 46.84 141 ASN A CA 1
ATOM 1124 C C . ASN A 1 141 ? -53.618 10.135 39.334 1.00 46.84 141 ASN A C 1
ATOM 1126 O O . ASN A 1 141 ? -53.441 9.961 38.128 1.00 46.84 141 ASN A O 1
ATOM 1130 N N . ARG A 1 142 ? -54.467 9.370 40.037 1.00 51.50 142 ARG A N 1
ATOM 1131 C CA . ARG A 1 142 ? -55.515 8.511 39.479 1.00 51.50 142 ARG A CA 1
ATOM 1132 C C . ARG A 1 142 ? -56.852 9.207 39.667 1.00 51.50 142 ARG A C 1
ATOM 1134 O O . ARG A 1 142 ? -57.453 9.106 40.731 1.00 51.50 142 ARG A O 1
ATOM 1141 N N . ASN A 1 143 ? -57.248 9.904 38.607 1.00 50.19 143 ASN A N 1
ATOM 1142 C CA . ASN A 1 143 ? -58.559 10.444 38.219 1.00 50.19 143 ASN A CA 1
ATOM 1143 C C . ASN A 1 143 ? -58.226 11.807 37.602 1.00 50.19 143 ASN A C 1
ATOM 1145 O O . ASN A 1 143 ? -57.777 12.698 38.302 1.00 50.19 143 ASN A O 1
ATOM 1149 N N . GLU A 1 144 ? -58.266 11.999 36.292 1.00 47.03 144 GLU A N 1
ATOM 1150 C CA . GLU A 1 144 ? -59.450 11.914 35.444 1.00 47.03 144 GLU A CA 1
ATOM 1151 C C . GLU A 1 144 ? -59.003 11.676 33.995 1.00 47.03 144 GLU A C 1
ATOM 1153 O O . GLU A 1 144 ? -58.120 12.370 33.508 1.00 47.03 144 GLU A O 1
ATOM 1158 N N . ASN A 1 145 ? -59.581 10.675 33.330 1.00 43.78 145 ASN A N 1
ATOM 1159 C CA . ASN A 1 145 ? -59.842 10.648 31.882 1.00 43.78 145 ASN A CA 1
ATOM 1160 C C . ASN A 1 145 ? -60.744 9.437 31.590 1.00 43.78 145 ASN A C 1
ATOM 1162 O O . ASN A 1 145 ? -60.383 8.500 30.883 1.00 43.78 145 ASN A O 1
ATOM 1166 N N . ASN A 1 146 ? -61.922 9.447 32.215 1.00 49.12 146 ASN A N 1
ATOM 1167 C CA . ASN A 1 146 ? -63.133 8.942 31.583 1.00 49.12 146 ASN A CA 1
ATOM 1168 C C . ASN A 1 146 ? -63.876 10.196 31.125 1.00 49.12 146 ASN A C 1
ATOM 1170 O O . ASN A 1 146 ? -64.279 10.951 32.004 1.00 49.12 146 ASN A O 1
ATOM 1174 N N . TRP A 1 147 ? -63.937 10.411 29.807 1.00 49.91 147 TRP A N 1
ATOM 1175 C CA . TRP A 1 147 ? -64.952 11.068 28.959 1.00 49.91 147 TRP A CA 1
ATOM 1176 C C . TRP A 1 147 ? -64.287 11.479 27.643 1.00 49.91 147 TRP A C 1
ATOM 1178 O O . TRP A 1 147 ? -63.342 12.296 27.680 1.00 49.91 147 TRP A O 1
#

pLDDT: mean 78.51, std 13.27, range [43.78, 95.0]